Protein AF-A7AXL9-F1 (afdb_monomer_lite)

pLDDT: mean 80.02, std 10.35, range [48.31, 94.5]

Structure (mmCIF, N/CA/C/O backbone):
data_AF-A7AXL9-F1
#
_entry.id   AF-A7AXL9-F1
#
loop_
_atom_site.group_PDB
_atom_site.id
_atom_site.type_symbol
_atom_site.label_atom_id
_atom_site.label_alt_id
_atom_site.label_comp_id
_atom_site.label_asym_id
_atom_site.label_entity_id
_atom_site.label_seq_id
_atom_site.pdbx_PDB_ins_code
_atom_site.Cartn_x
_atom_site.Cartn_y
_atom_site.Cartn_z
_atom_site.occupancy
_atom_site.B_iso_or_equiv
_atom_site.auth_seq_id
_atom_site.auth_comp_id
_atom_site.auth_asym_id
_atom_site.auth_atom_id
_atom_site.pdbx_PDB_model_num
ATOM 1 N N . MET A 1 1 ? -7.312 -2.582 14.504 1.00 87.25 1 MET A N 1
ATOM 2 C CA . MET A 1 1 ? -7.487 -3.408 13.279 1.00 87.25 1 MET A CA 1
ATOM 3 C C . MET A 1 1 ? -6.245 -3.302 12.391 1.00 87.25 1 MET A C 1
ATOM 5 O O . MET A 1 1 ? -5.593 -2.263 12.426 1.00 87.25 1 MET A O 1
ATOM 9 N N . ARG A 1 2 ? -5.894 -4.347 11.626 1.00 88.06 2 ARG A N 1
ATOM 10 C CA . ARG A 1 2 ? -4.754 -4.334 10.684 1.00 88.06 2 ARG A CA 1
ATOM 11 C C . ARG A 1 2 ? -5.222 -4.649 9.269 1.00 88.06 2 ARG A C 1
ATOM 13 O O . ARG A 1 2 ? -6.130 -5.461 9.109 1.00 88.06 2 ARG A O 1
ATOM 20 N N . LYS A 1 3 ? -4.591 -4.038 8.267 1.00 86.56 3 LYS A N 1
ATOM 21 C CA . LYS A 1 3 ? -4.770 -4.400 6.855 1.00 86.56 3 LYS A CA 1
ATOM 22 C C . LYS A 1 3 ? -3.447 -4.313 6.108 1.00 86.56 3 LYS A C 1
ATOM 24 O O . LYS A 1 3 ? -2.551 -3.573 6.506 1.00 86.56 3 LYS A O 1
ATOM 29 N N . VAL A 1 4 ? -3.352 -5.066 5.024 1.00 84.62 4 VAL A N 1
ATOM 30 C CA . VAL A 1 4 ? -2.199 -5.059 4.127 1.00 84.62 4 VAL A CA 1
ATOM 31 C C . VAL A 1 4 ? -2.624 -4.374 2.836 1.00 84.62 4 VAL A C 1
ATOM 33 O O . VAL A 1 4 ? -3.670 -4.705 2.280 1.00 84.62 4 VAL A O 1
ATOM 36 N N . VAL A 1 5 ? -1.840 -3.401 2.384 1.00 85.75 5 VAL A N 1
ATOM 37 C CA . VAL A 1 5 ? -2.072 -2.680 1.128 1.00 85.75 5 VAL A CA 1
ATOM 38 C C . VAL A 1 5 ? -0.832 -2.758 0.258 1.00 85.75 5 VAL A C 1
ATOM 40 O O . VAL A 1 5 ? 0.288 -2.824 0.763 1.00 85.75 5 VAL A O 1
ATOM 43 N N . LEU A 1 6 ? -1.036 -2.768 -1.051 1.00 84.50 6 LEU A N 1
ATOM 44 C CA . LEU A 1 6 ? 0.041 -2.659 -2.017 1.00 84.50 6 LEU A CA 1
ATOM 45 C C . LEU A 1 6 ? 0.087 -1.210 -2.509 1.00 84.50 6 LEU A C 1
ATOM 47 O O . LEU A 1 6 ? -0.890 -0.734 -3.085 1.00 84.50 6 LEU A O 1
ATOM 51 N N . GLU A 1 7 ? 1.208 -0.528 -2.300 1.00 84.50 7 GLU A N 1
ATOM 52 C CA . GLU A 1 7 ? 1.405 0.862 -2.724 1.00 84.50 7 GLU A CA 1
ATOM 53 C C . GLU A 1 7 ? 2.600 0.973 -3.682 1.00 84.50 7 GLU A C 1
ATOM 55 O O . GLU A 1 7 ? 3.536 0.179 -3.578 1.00 84.50 7 GLU A O 1
ATOM 60 N N . PRO A 1 8 ? 2.611 1.937 -4.617 1.00 83.44 8 PRO A N 1
ATOM 61 C CA . PRO A 1 8 ? 3.770 2.177 -5.469 1.00 83.44 8 PRO A CA 1
ATOM 62 C C . PRO A 1 8 ? 5.018 2.499 -4.639 1.00 83.44 8 PRO A C 1
ATOM 64 O O . PRO A 1 8 ? 4.951 3.231 -3.647 1.00 83.44 8 PRO A O 1
ATOM 67 N N . HIS A 1 9 ? 6.174 1.989 -5.053 1.00 81.88 9 HIS A N 1
ATOM 68 C CA . HIS A 1 9 ? 7.437 2.340 -4.419 1.00 81.88 9 HIS A CA 1
ATOM 69 C C . HIS A 1 9 ? 7.773 3.806 -4.730 1.00 81.88 9 HIS A C 1
ATOM 71 O O . HIS A 1 9 ? 7.775 4.221 -5.887 1.00 81.88 9 HIS A O 1
ATOM 77 N N . LYS A 1 10 ? 8.103 4.594 -3.697 1.00 78.00 10 LYS A N 1
ATOM 78 C CA . LYS A 1 10 ? 8.319 6.050 -3.825 1.00 78.00 10 LYS A CA 1
ATOM 79 C C . LYS A 1 10 ? 9.460 6.419 -4.780 1.00 78.00 10 LYS A C 1
ATOM 81 O O . LYS A 1 10 ? 9.343 7.385 -5.520 1.00 78.00 10 LYS A O 1
ATOM 86 N N . GLU A 1 11 ? 10.549 5.651 -4.753 1.00 81.94 11 GLU A N 1
ATOM 87 C CA . GLU A 1 11 ? 11.749 5.925 -5.562 1.00 81.94 11 GLU A CA 1
ATOM 88 C C . GLU A 1 11 ? 11.860 5.088 -6.850 1.00 81.94 11 GLU A C 1
ATOM 90 O O . GLU A 1 11 ? 12.451 5.537 -7.828 1.00 81.94 11 GLU A O 1
ATOM 95 N N . LYS A 1 12 ? 11.300 3.871 -6.879 1.00 80.06 12 LYS A N 1
ATOM 96 C CA . LYS A 1 12 ? 11.445 2.911 -7.982 1.00 80.06 12 LYS A CA 1
ATOM 97 C C . LYS A 1 12 ? 10.094 2.708 -8.663 1.00 80.06 12 LYS A C 1
ATOM 99 O O . LYS A 1 12 ? 9.288 1.898 -8.221 1.00 80.06 12 LYS A O 1
ATOM 104 N N . SER A 1 13 ? 9.844 3.426 -9.753 1.00 78.69 13 SER A N 1
ATOM 105 C CA . SER A 1 13 ? 8.532 3.472 -10.427 1.00 78.69 13 SER A CA 1
ATOM 106 C C . SER A 1 13 ? 7.991 2.119 -10.918 1.00 78.69 13 SER A C 1
ATOM 108 O O . SER A 1 13 ? 6.786 1.975 -11.115 1.00 78.69 13 SER A O 1
ATOM 110 N N . ASN A 1 14 ? 8.855 1.121 -11.108 1.00 81.88 14 ASN A N 1
ATOM 111 C CA . ASN A 1 14 ? 8.500 -0.234 -11.536 1.00 81.88 14 ASN A CA 1
ATOM 112 C C . ASN A 1 14 ? 8.218 -1.206 -10.375 1.00 81.88 14 ASN A C 1
ATOM 114 O O . ASN A 1 14 ? 7.811 -2.348 -10.615 1.00 81.88 14 ASN A O 1
ATOM 118 N N . LEU A 1 15 ? 8.449 -0.785 -9.131 1.00 81.31 15 LEU A N 1
ATOM 119 C CA . LEU A 1 15 ? 8.248 -1.609 -7.945 1.00 81.31 15 LEU A CA 1
ATOM 120 C C . LEU A 1 15 ? 7.077 -1.100 -7.114 1.00 81.31 15 LEU A C 1
ATOM 122 O O . LEU A 1 15 ? 6.743 0.082 -7.097 1.00 81.31 15 LEU A O 1
ATOM 126 N N . TRP A 1 16 ? 6.441 -2.033 -6.425 1.00 84.31 16 TRP A N 1
ATOM 127 C CA . TRP A 1 16 ? 5.380 -1.791 -5.464 1.00 84.31 16 TRP A CA 1
ATOM 128 C C . TRP A 1 16 ? 5.767 -2.440 -4.141 1.00 84.31 16 TRP A C 1
ATOM 130 O O . TRP A 1 16 ? 6.461 -3.455 -4.118 1.00 84.31 16 TRP A O 1
ATOM 140 N N . CYS A 1 17 ? 5.321 -1.859 -3.038 1.00 83.69 17 CYS A N 1
ATOM 141 C CA . CYS A 1 17 ? 5.633 -2.308 -1.693 1.00 83.69 17 CYS A CA 1
ATOM 142 C C . CYS A 1 17 ? 4.361 -2.758 -0.986 1.00 83.69 17 CYS A C 1
ATOM 144 O O . CYS A 1 17 ? 3.352 -2.050 -0.973 1.00 83.69 17 CYS A O 1
ATOM 146 N N . TRP A 1 18 ? 4.427 -3.926 -0.353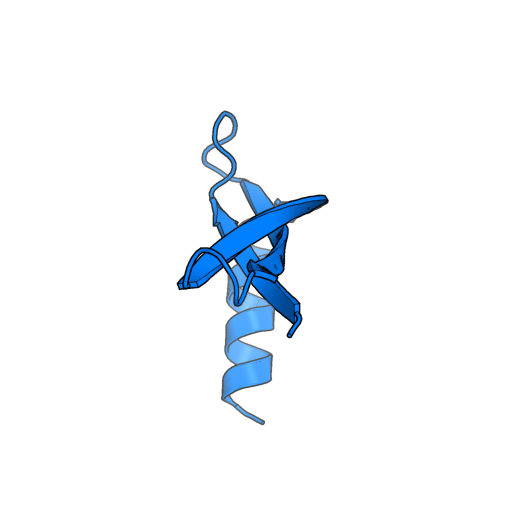 1.00 83.94 18 TRP A N 1
ATOM 147 C CA . TRP A 1 18 ? 3.415 -4.317 0.620 1.00 83.94 18 TRP A CA 1
ATOM 148 C C . TRP A 1 18 ? 3.638 -3.564 1.928 1.00 83.94 18 TRP A C 1
ATOM 150 O O . TRP A 1 18 ? 4.656 -3.761 2.601 1.00 83.94 18 TRP A O 1
ATOM 160 N N . ASN A 1 19 ? 2.659 -2.739 2.285 1.00 85.75 19 ASN A N 1
ATOM 161 C CA . ASN A 1 19 ? 2.630 -1.978 3.521 1.00 85.75 19 ASN A CA 1
ATOM 162 C C . ASN A 1 19 ? 1.586 -2.552 4.471 1.00 85.75 19 ASN A C 1
ATOM 164 O O . ASN A 1 19 ? 0.448 -2.856 4.096 1.00 85.75 19 ASN A O 1
ATOM 168 N N . VAL A 1 20 ? 1.989 -2.700 5.727 1.00 86.56 20 VAL A N 1
ATOM 169 C CA . VAL A 1 20 ? 1.102 -3.112 6.809 1.00 86.56 20 VAL A CA 1
ATOM 170 C C . VAL A 1 20 ? 0.615 -1.855 7.506 1.00 86.56 20 VAL A C 1
ATOM 172 O O . VAL A 1 20 ? 1.400 -1.101 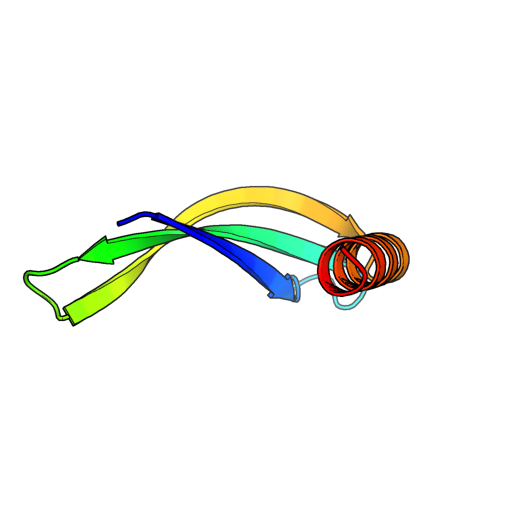8.082 1.00 86.56 20 VAL A O 1
ATOM 175 N N . LEU A 1 21 ? -0.696 -1.639 7.458 1.00 90.38 21 LEU A N 1
ATOM 176 C CA . LEU A 1 21 ? -1.342 -0.511 8.103 1.00 90.38 21 LEU A CA 1
ATOM 177 C C . LEU A 1 21 ? -2.027 -0.963 9.393 1.00 90.38 21 LEU A C 1
ATOM 179 O O . LEU A 1 21 ? -2.737 -1.974 9.427 1.00 90.38 21 LEU A O 1
ATOM 183 N N . GLN A 1 22 ? -1.851 -0.174 10.446 1.00 92.44 22 GLN A N 1
ATOM 184 C CA . GLN A 1 22 ? -2.556 -0.299 11.716 1.00 92.44 22 GLN A CA 1
ATOM 185 C C . GLN A 1 22 ? -3.538 0.867 11.834 1.00 92.44 22 GLN A C 1
ATOM 187 O O . GLN A 1 22 ? -3.155 2.026 11.678 1.00 92.44 22 GLN A O 1
ATOM 192 N N . TYR A 1 23 ? -4.802 0.559 12.108 1.00 93.88 23 TYR A N 1
ATOM 193 C CA . TYR A 1 23 ? -5.795 1.579 12.430 1.00 93.88 23 TYR A CA 1
ATOM 194 C C . TYR A 1 23 ? -5.631 2.022 13.883 1.00 93.88 23 TYR A C 1
ATOM 196 O O . TYR A 1 23 ? -5.559 1.169 14.779 1.00 93.88 23 TYR A O 1
ATOM 204 N N . SER A 1 24 ? -5.569 3.335 14.087 1.00 93.25 24 SER A N 1
ATOM 205 C CA . SER A 1 24 ? -5.584 3.985 15.391 1.00 93.25 24 SER A CA 1
ATOM 206 C C . SER A 1 24 ? -6.977 4.541 15.653 1.00 93.25 24 SER A C 1
ATOM 208 O O . SER A 1 24 ? -7.406 5.468 14.970 1.00 93.25 24 SER A O 1
ATOM 210 N N . GLU A 1 25 ? -7.670 3.998 16.652 1.00 93.81 25 GLU A N 1
ATOM 211 C CA . GLU A 1 25 ? -9.003 4.474 17.046 1.00 93.81 25 GLU A CA 1
ATOM 212 C C . GLU A 1 25 ? -8.951 5.880 17.651 1.00 93.81 25 GLU A C 1
ATOM 214 O O . GLU A 1 25 ? -9.856 6.679 17.443 1.00 93.81 25 GLU A O 1
ATOM 219 N N . SER A 1 26 ? -7.863 6.222 18.349 1.00 94.50 26 SER A N 1
ATOM 220 C CA . SER A 1 26 ? -7.709 7.535 18.985 1.00 94.50 26 SER A CA 1
ATOM 221 C C . SER A 1 26 ? -7.519 8.680 17.989 1.00 94.50 26 SER A C 1
ATOM 223 O O . SER A 1 26 ? -7.758 9.832 18.336 1.00 94.50 26 SER A O 1
ATOM 225 N N . GLN A 1 27 ? -7.070 8.374 16.770 1.00 93.06 27 GLN A N 1
ATOM 226 C CA . GLN A 1 27 ? -6.808 9.355 15.711 1.00 93.06 27 GLN A CA 1
ATOM 227 C C . GLN A 1 27 ? -7.673 9.121 14.463 1.00 93.06 27 GLN A C 1
ATOM 229 O O . GLN A 1 27 ? -7.474 9.799 13.458 1.00 93.06 27 GLN A O 1
ATOM 234 N N . ASP A 1 28 ? -8.589 8.146 14.510 1.00 92.62 28 ASP A N 1
ATOM 235 C CA . ASP A 1 28 ? -9.448 7.716 13.396 1.00 92.62 28 ASP A CA 1
ATOM 236 C C . ASP A 1 28 ? -8.696 7.598 12.053 1.00 92.62 28 ASP A C 1
ATOM 238 O O . ASP A 1 28 ? -9.144 8.037 10.997 1.00 92.62 28 ASP A O 1
ATOM 242 N N . THR A 1 29 ? -7.473 7.062 12.092 1.00 93.44 29 THR A N 1
ATOM 243 C CA . THR A 1 29 ? -6.551 7.096 10.946 1.00 93.44 29 THR A CA 1
ATOM 244 C C . THR A 1 29 ? -5.724 5.816 10.854 1.00 93.44 29 THR A C 1
ATOM 246 O O . THR A 1 29 ? -5.450 5.137 11.847 1.00 93.44 29 THR A O 1
ATOM 249 N N . TRP A 1 30 ? -5.323 5.467 9.630 1.00 91.31 30 TRP A N 1
ATOM 250 C CA . TRP A 1 30 ? -4.410 4.362 9.342 1.00 91.31 30 TRP A CA 1
ATOM 251 C C . TRP A 1 30 ? -2.963 4.847 9.278 1.00 91.31 30 TRP A C 1
ATOM 253 O O . TRP A 1 30 ? -2.655 5.777 8.538 1.00 91.31 30 TRP A O 1
ATOM 263 N N . TYR A 1 31 ? -2.067 4.155 9.976 1.00 89.75 31 TYR A N 1
ATOM 264 C CA . TYR A 1 31 ? -0.634 4.444 9.969 1.00 89.75 31 TYR A CA 1
ATOM 265 C C . TYR A 1 31 ? 0.147 3.241 9.454 1.00 89.75 31 TYR A C 1
ATOM 267 O O . TYR A 1 31 ? -0.176 2.097 9.787 1.00 89.75 31 TYR A O 1
ATOM 275 N N . SER A 1 32 ? 1.179 3.497 8.647 1.00 86.94 32 SER A N 1
ATOM 276 C CA . SER A 1 32 ? 2.101 2.449 8.211 1.00 86.94 32 SER A CA 1
ATOM 277 C C . SER A 1 32 ? 3.018 2.060 9.361 1.00 86.94 32 SER A C 1
ATOM 279 O O . SER A 1 32 ? 3.716 2.906 9.916 1.00 86.94 32 SER A O 1
ATOM 281 N N . ILE A 1 33 ? 2.994 0.779 9.720 1.00 87.31 33 ILE A N 1
ATOM 282 C CA . ILE A 1 33 ? 3.817 0.207 10.796 1.00 87.31 33 ILE A CA 1
ATOM 283 C C . ILE A 1 33 ? 4.916 -0.717 10.260 1.00 87.31 33 ILE A C 1
ATOM 285 O O . ILE A 1 33 ? 5.672 -1.293 11.037 1.00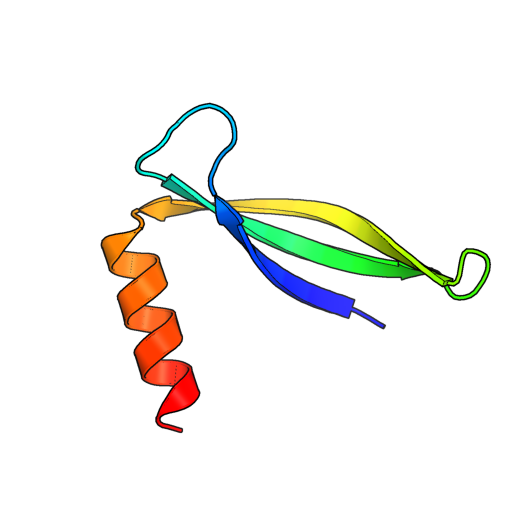 87.31 33 ILE A O 1
ATOM 289 N N . GLY A 1 34 ? 5.007 -0.872 8.938 1.00 77.94 34 GLY A N 1
ATOM 290 C CA . GLY A 1 34 ? 6.052 -1.658 8.297 1.00 77.94 34 GLY A CA 1
ATOM 291 C C . GLY A 1 34 ? 5.864 -1.784 6.789 1.00 77.94 34 GLY A C 1
ATOM 292 O O . GLY A 1 34 ? 4.740 -1.911 6.300 1.00 77.94 34 GLY A O 1
ATOM 293 N N . SER A 1 35 ? 6.988 -1.800 6.075 1.00 72.94 35 SER A N 1
ATOM 294 C CA . SER A 1 35 ? 7.094 -2.108 4.646 1.00 72.94 35 SER A CA 1
ATOM 295 C C . SER A 1 35 ? 8.039 -3.296 4.484 1.00 72.94 35 SER A C 1
ATOM 297 O O . SER A 1 35 ? 9.189 -3.216 4.915 1.00 72.94 35 SER A O 1
ATOM 299 N N . GLY A 1 36 ? 7.560 -4.414 3.937 1.00 65.88 36 GLY A N 1
ATOM 300 C CA . GLY A 1 36 ? 8.295 -5.684 4.038 1.00 65.88 36 GLY A CA 1
ATOM 301 C C . GLY A 1 36 ? 8.828 -6.258 2.730 1.00 65.88 36 GLY A C 1
ATOM 302 O O . GLY A 1 36 ? 9.828 -6.968 2.751 1.00 65.88 36 GLY A O 1
ATOM 303 N N . ILE A 1 37 ? 8.155 -6.021 1.600 1.00 69.75 37 ILE A N 1
ATOM 304 C CA . ILE A 1 37 ? 8.468 -6.731 0.352 1.00 69.75 37 ILE A CA 1
ATOM 3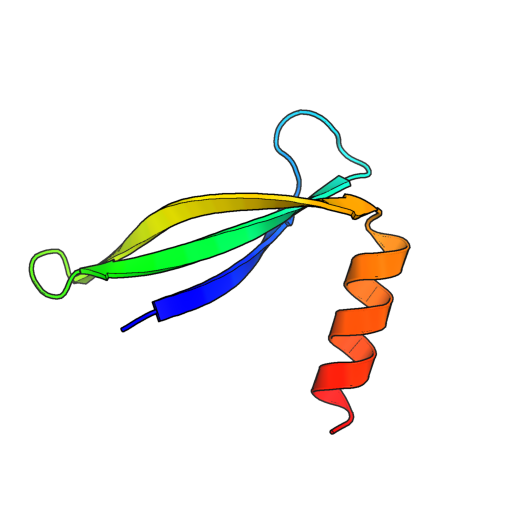05 C C . ILE A 1 37 ? 8.268 -5.799 -0.842 1.00 69.75 37 ILE A C 1
ATOM 307 O O . ILE A 1 37 ? 7.136 -5.407 -1.139 1.00 69.75 37 ILE A O 1
ATOM 311 N N . GLU A 1 38 ? 9.368 -5.497 -1.532 1.00 77.75 38 GLU A N 1
ATOM 312 C CA . GLU A 1 38 ? 9.352 -4.917 -2.874 1.00 77.75 38 GLU A CA 1
ATOM 313 C C . GLU A 1 38 ? 8.963 -6.009 -3.880 1.00 77.75 38 GLU A C 1
ATOM 315 O O . GLU A 1 38 ? 9.570 -7.081 -3.935 1.00 77.75 38 GLU A O 1
ATOM 320 N N . VAL A 1 39 ? 7.944 -5.753 -4.689 1.00 75.81 39 VAL A N 1
ATOM 321 C CA . VAL A 1 39 ? 7.499 -6.640 -5.763 1.00 75.81 39 VAL A CA 1
ATOM 322 C C . VAL A 1 39 ? 7.427 -5.866 -7.067 1.00 75.81 39 VAL A C 1
ATOM 324 O O . VAL A 1 39 ? 6.997 -4.716 -7.102 1.00 75.81 39 VAL A O 1
ATOM 327 N N . ASN A 1 40 ? 7.827 -6.505 -8.165 1.00 79.44 40 ASN A N 1
ATOM 328 C CA . ASN A 1 40 ? 7.586 -5.950 -9.490 1.00 79.44 40 ASN A CA 1
ATOM 329 C C . ASN A 1 40 ? 6.068 -5.816 -9.718 1.00 79.44 40 ASN A C 1
ATOM 331 O O . ASN A 1 40 ? 5.304 -6.722 -9.359 1.00 79.44 40 ASN A O 1
ATOM 335 N N . TRP A 1 41 ? 5.647 -4.694 -10.304 1.00 70.75 41 TRP A N 1
ATOM 336 C CA . TRP A 1 41 ? 4.245 -4.389 -10.581 1.00 70.75 41 TRP A CA 1
ATOM 337 C C . TRP A 1 41 ? 3.492 -5.530 -11.269 1.00 70.75 41 TRP A C 1
ATOM 339 O O . TRP A 1 41 ? 2.388 -5.863 -10.841 1.00 70.75 41 TRP A O 1
ATOM 349 N N . ASP A 1 42 ? 4.093 -6.189 -12.262 1.00 73.94 42 ASP A N 1
ATOM 350 C CA . ASP A 1 42 ? 3.435 -7.267 -13.012 1.00 73.94 42 ASP A CA 1
ATOM 351 C C . ASP A 1 42 ? 3.064 -8.454 -12.110 1.00 73.94 42 ASP A C 1
ATOM 353 O O . ASP A 1 42 ? 1.987 -9.048 -12.222 1.00 73.94 42 ASP A O 1
ATOM 357 N N . ILE A 1 43 ? 3.937 -8.780 -11.152 1.00 73.81 43 ILE A N 1
ATOM 358 C CA . ILE A 1 43 ? 3.712 -9.849 -10.171 1.00 73.81 43 ILE A CA 1
ATOM 359 C C . ILE A 1 43 ? 2.612 -9.437 -9.191 1.00 73.81 43 ILE A C 1
ATOM 361 O O . ILE A 1 43 ? 1.750 -10.248 -8.841 1.00 73.81 43 ILE A O 1
ATOM 365 N N . ALA A 1 44 ? 2.631 -8.179 -8.760 1.00 68.94 44 ALA A N 1
ATOM 366 C CA . ALA A 1 44 ? 1.687 -7.645 -7.793 1.00 68.94 44 ALA A CA 1
ATOM 367 C C . ALA A 1 44 ? 0.267 -7.529 -8.381 1.00 68.94 44 ALA A C 1
ATOM 369 O O . ALA A 1 44 ? -0.700 -7.995 -7.775 1.00 68.94 44 ALA A O 1
ATOM 370 N N . ALA A 1 45 ? 0.153 -7.015 -9.608 1.00 70.62 45 ALA A N 1
ATOM 371 C CA . ALA A 1 45 ? -1.093 -6.921 -10.361 1.00 70.62 45 ALA A CA 1
ATOM 372 C C . ALA A 1 45 ? -1.686 -8.304 -10.669 1.00 70.62 45 ALA A C 1
ATOM 374 O O . ALA A 1 45 ? -2.902 -8.490 -10.576 1.00 70.62 45 ALA A O 1
ATOM 375 N N . ARG A 1 46 ? -0.845 -9.297 -10.994 1.00 75.06 46 ARG A N 1
ATOM 376 C CA . ARG A 1 46 ? -1.290 -10.683 -11.203 1.00 75.06 46 ARG A CA 1
ATOM 377 C C . ARG A 1 46 ? -1.883 -11.290 -9.931 1.00 75.06 46 ARG A C 1
ATOM 379 O O . ARG A 1 46 ? -3.000 -11.795 -9.985 1.00 75.06 46 ARG A O 1
ATOM 386 N N . LYS A 1 47 ? -1.195 -11.176 -8.789 1.00 69.00 47 LYS A N 1
ATOM 387 C CA . LYS A 1 47 ? -1.702 -11.685 -7.500 1.00 69.00 47 LYS A CA 1
ATOM 388 C C . LYS A 1 47 ? -2.990 -10.988 -7.055 1.00 69.00 47 LYS A C 1
ATOM 390 O O . LYS A 1 47 ? -3.905 -11.653 -6.584 1.00 69.00 47 LYS A O 1
ATOM 395 N N . ALA A 1 48 ? -3.095 -9.671 -7.240 1.00 67.19 48 ALA A N 1
ATOM 396 C CA . ALA A 1 48 ? -4.319 -8.934 -6.921 1.00 67.19 48 ALA A CA 1
ATOM 397 C C . ALA A 1 48 ? -5.522 -9.435 -7.742 1.00 67.19 48 ALA A C 1
ATOM 399 O O . ALA A 1 48 ? -6.607 -9.629 -7.198 1.00 67.19 48 ALA A O 1
ATOM 400 N N . LYS A 1 49 ? -5.322 -9.711 -9.039 1.00 69.31 49 LYS A N 1
ATOM 401 C CA . LYS A 1 49 ? -6.363 -10.282 -9.910 1.00 69.31 49 LYS A CA 1
ATOM 402 C C . LYS A 1 49 ? -6.780 -11.697 -9.505 1.00 69.31 49 LYS A C 1
ATOM 404 O O . LYS A 1 49 ? -7.942 -12.039 -9.687 1.00 69.31 49 LYS A O 1
ATOM 409 N N . GLU A 1 50 ? -5.857 -12.514 -9.002 1.00 69.00 50 GLU A N 1
ATOM 410 C CA . GLU A 1 50 ? -6.160 -13.871 -8.521 1.00 69.00 50 GLU A CA 1
ATOM 411 C C . GLU A 1 50 ? -7.010 -13.843 -7.243 1.00 69.00 50 GLU A C 1
ATOM 413 O O . GLU A 1 50 ? -7.969 -14.599 -7.150 1.00 69.00 50 GLU A O 1
ATOM 418 N N . ILE A 1 51 ? -6.730 -12.922 -6.314 1.00 64.19 51 ILE A N 1
ATOM 419 C CA . ILE A 1 51 ? -7.498 -12.768 -5.065 1.00 64.19 51 ILE A CA 1
ATOM 420 C C . ILE A 1 51 ? -8.923 -12.258 -5.327 1.00 64.19 51 ILE A C 1
ATOM 422 O O . ILE A 1 51 ? -9.850 -12.724 -4.686 1.00 64.19 51 ILE A O 1
ATOM 426 N N . ILE A 1 52 ? -9.119 -11.329 -6.272 1.00 58.69 52 ILE A N 1
ATOM 427 C CA . ILE A 1 52 ? -10.457 -10.787 -6.606 1.00 58.69 52 ILE A CA 1
ATOM 428 C C . ILE A 1 52 ? -11.358 -11.834 -7.287 1.00 58.69 52 ILE A C 1
ATOM 430 O O . ILE A 1 52 ? -12.577 -11.691 -7.296 1.00 58.69 52 ILE A O 1
ATOM 434 N N . LYS A 1 53 ? -10.767 -12.863 -7.905 1.00 57.56 53 LYS A N 1
ATOM 435 C CA . LYS A 1 53 ? -11.505 -13.943 -8.577 1.00 57.56 53 LYS A 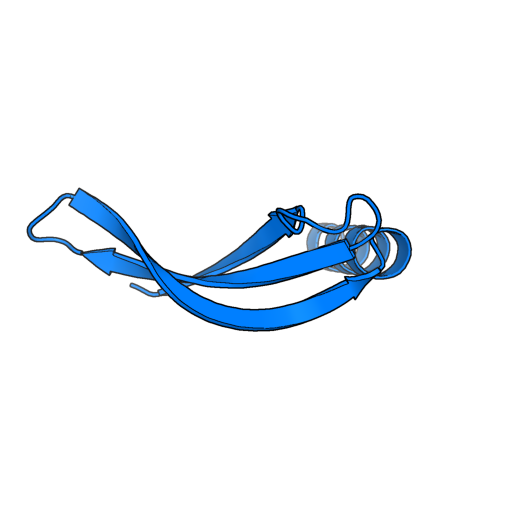CA 1
ATOM 436 C C . LYS A 1 53 ? -11.912 -15.091 -7.643 1.00 57.56 53 LYS A C 1
ATOM 438 O O . LYS A 1 53 ? 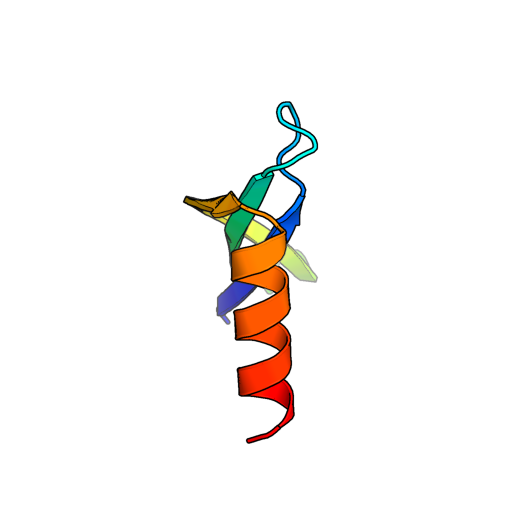-12.605 -15.991 -8.114 1.00 57.56 53 LYS A O 1
ATOM 443 N N . MET A 1 54 ? -11.455 -15.084 -6.391 1.00 48.31 54 MET A N 1
ATOM 444 C CA . MET A 1 54 ? -11.898 -15.995 -5.328 1.00 48.31 54 MET A CA 1
ATOM 445 C C . MET A 1 54 ? -13.054 -15.377 -4.549 1.00 48.31 54 MET A C 1
ATOM 447 O O . MET A 1 54 ? -13.937 -16.160 -4.141 1.00 48.31 54 MET A O 1
#

Radius of gyration: 12.71 Å; chains: 1; bounding box: 24×25×32 Å

Secondary structure (DSSP, 8-state):
-EEEEEEE-SS-TTEEEEEEEEEEGGGTEEEEEEEEEEEEHHHHHHHHHHHHT-

Foldseek 3Di:
DKDWDWAQDPPDRQWIWIFIWDQDPVVRDIDTPDTDDIDGPVVVVVVVVVVVVD

Sequence (54 aa):
MRKVVLEPHKEKSNLWCWNVLQYSESQDTWYSIGSGIEVNWDIAARKAKEIIKM

Organism: Mediterraneibacter gnavus (strain ATCC 29149 / DSM 114966 / JCM 6515 / VPI C7-9) (NCBI:txid411470)